Protein AF-A0A2D0HMJ8-F1 (afdb_monomer)

Nearest PDB structures (foldseek):
  7e8j-assembly1_B  TM=6.331E-01  e=2.353E+00  Thermococcus celer Vu 13 = JCM 8558
  4uyk-assembly1_B  TM=5.078E-01  e=3.952E+00  Homo sapiens

Sequence (117 aa):
MVQGRLDASWIASYDQFFRRDAHQLLAWGYEDARSNINPTLEETAITGFIAEKIDKRFDDPDTPSRFDRYSLGEDQPVVGEGRTGKSRRRLDLVITCSIPKPRLKYVFEAKRLCKGK

pLDDT: mean 86.59, std 13.38, range [33.12, 98.19]

Radius of gyration: 16.61 Å; Cα contacts (8 Å, |Δi|>4): 119; chains: 1; bounding box: 51×40×41 Å

Solvent-accessible surface area (backbone atoms only — not comparable to full-atom values): 7110 Å² total; per-residue (Å²): 133,86,82,71,77,80,49,68,68,54,53,55,55,49,49,55,52,51,51,51,52,49,52,49,46,50,50,51,6,42,63,73,23,44,90,78,57,58,92,87,59,53,63,68,58,48,45,48,45,22,48,58,38,38,57,51,45,73,76,36,88,86,45,63,74,84,52,72,51,49,48,81,38,66,64,41,66,52,88,54,93,91,46,60,80,90,67,29,56,60,41,50,34,35,40,32,31,73,65,58,86,79,62,48,72,48,78,46,75,80,77,85,84,72,80,81,130

Structure (mmCIF, N/CA/C/O backbone):
data_AF-A0A2D0HMJ8-F1
#
_entry.id   AF-A0A2D0HMJ8-F1
#
loop_
_atom_site.group_PDB
_atom_site.id
_atom_site.type_symbol
_atom_site.label_atom_id
_atom_site.label_alt_id
_atom_site.label_comp_id
_atom_site.label_asym_id
_atom_site.label_entity_id
_atom_site.label_seq_id
_atom_site.pdbx_PDB_ins_code
_atom_site.Cartn_x
_atom_site.Cartn_y
_atom_site.Cartn_z
_atom_site.occupancy
_atom_site.B_iso_or_equiv
_atom_site.auth_seq_id
_atom_site.auth_comp_id
_atom_site.auth_asym_id
_atom_site.auth_atom_id
_atom_site.pdbx_PDB_model_num
ATOM 1 N N . MET A 1 1 ? 22.400 11.311 -26.183 1.00 33.12 1 MET A N 1
ATOM 2 C CA . MET A 1 1 ? 21.382 10.929 -25.180 1.00 33.12 1 MET A CA 1
ATOM 3 C C . MET A 1 1 ? 20.109 11.682 -25.527 1.00 33.12 1 MET A C 1
ATOM 5 O O . MET A 1 1 ? 20.060 12.887 -25.322 1.00 33.12 1 MET A O 1
ATOM 9 N N . VAL A 1 2 ? 19.144 11.030 -26.181 1.00 38.53 2 VAL A N 1
ATOM 10 C CA . VAL A 1 2 ? 17.904 11.699 -26.604 1.00 38.53 2 VAL A CA 1
ATOM 11 C C . VAL A 1 2 ? 17.003 11.819 -25.385 1.00 38.53 2 VAL A C 1
ATOM 13 O O . VAL A 1 2 ? 16.467 10.830 -24.892 1.00 38.53 2 VAL A O 1
ATOM 16 N N . GLN A 1 3 ? 16.871 13.040 -24.881 1.00 49.78 3 GLN A N 1
ATOM 17 C CA . GLN A 1 3 ? 15.880 13.394 -23.878 1.00 49.78 3 GLN A CA 1
ATOM 18 C C . GLN A 1 3 ? 14.516 13.429 -24.575 1.00 49.78 3 GLN A C 1
ATOM 20 O O . GLN A 1 3 ? 14.057 14.471 -25.037 1.00 49.78 3 GLN A O 1
ATOM 25 N N . GLY A 1 4 ? 13.921 12.248 -24.752 1.00 51.88 4 GLY A N 1
ATOM 26 C CA . GLY A 1 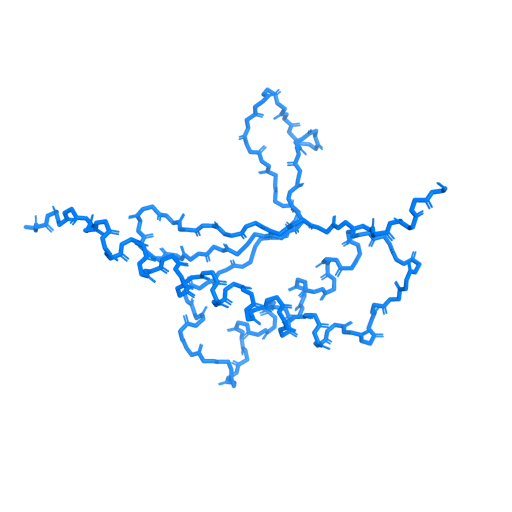4 ? 12.600 12.103 -25.347 1.00 51.88 4 GLY A CA 1
ATOM 27 C C . GLY A 1 4 ? 11.568 12.774 -24.451 1.00 51.88 4 GLY A C 1
ATOM 28 O O . GLY A 1 4 ? 11.372 12.354 -23.311 1.00 51.88 4 GLY A O 1
ATOM 29 N N . ARG A 1 5 ? 10.920 13.831 -24.951 1.00 54.16 5 ARG A N 1
ATOM 30 C CA . ARG A 1 5 ? 9.665 14.321 -24.372 1.00 54.16 5 ARG A CA 1
ATOM 31 C C . ARG A 1 5 ? 8.707 13.134 -24.328 1.00 54.16 5 ARG A C 1
ATOM 33 O O . ARG A 1 5 ? 8.418 12.558 -25.372 1.00 54.16 5 ARG A O 1
ATOM 40 N N . LEU A 1 6 ? 8.261 12.755 -23.134 1.00 60.97 6 LEU A N 1
ATOM 41 C CA . LEU A 1 6 ? 7.190 11.776 -22.984 1.00 60.97 6 LEU A CA 1
ATOM 42 C C . LEU A 1 6 ? 5.967 12.323 -23.733 1.00 60.97 6 LEU A C 1
ATOM 44 O O . LEU A 1 6 ? 5.512 13.428 -23.438 1.00 60.97 6 LEU A O 1
ATOM 48 N N . ASP A 1 7 ? 5.498 11.592 -24.742 1.00 69.00 7 ASP A N 1
ATOM 49 C CA . ASP A 1 7 ? 4.299 11.947 -25.501 1.00 69.00 7 ASP A CA 1
ATOM 50 C C . ASP A 1 7 ? 3.084 11.941 -24.556 1.00 69.00 7 ASP A C 1
ATOM 52 O O . ASP A 1 7 ? 2.941 11.050 -23.717 1.00 69.00 7 ASP A O 1
ATOM 56 N N . ALA A 1 8 ? 2.199 12.929 -24.678 1.00 62.78 8 ALA A N 1
ATOM 57 C CA . ALA A 1 8 ? 0.965 13.007 -23.902 1.00 62.78 8 ALA A CA 1
ATOM 58 C C . ALA A 1 8 ? 0.091 11.751 -24.077 1.00 62.78 8 ALA A C 1
ATOM 60 O O . ALA A 1 8 ? -0.547 11.315 -23.119 1.00 62.78 8 ALA A O 1
ATOM 61 N N . SER A 1 9 ? 0.115 11.127 -25.262 1.00 62.84 9 SER A N 1
ATOM 62 C CA . SER A 1 9 ? -0.585 9.861 -25.526 1.00 62.84 9 SER A CA 1
ATOM 63 C C . SER A 1 9 ? -0.004 8.691 -24.715 1.00 62.84 9 SER A C 1
ATOM 65 O O . SER A 1 9 ? -0.741 7.853 -24.184 1.00 62.84 9 SER A O 1
ATOM 67 N N . TRP A 1 10 ? 1.323 8.682 -24.549 1.00 63.59 10 TRP A N 1
ATOM 68 C CA . TRP A 1 10 ? 2.053 7.714 -23.742 1.00 63.59 10 TRP A CA 1
ATOM 69 C C . TRP A 1 10 ? 1.786 7.932 -22.253 1.00 63.59 10 TRP A C 1
ATOM 71 O O . TRP A 1 10 ? 1.498 6.970 -21.550 1.00 63.59 10 TRP A O 1
ATOM 81 N N . ILE A 1 11 ? 1.791 9.186 -21.785 1.00 65.19 11 ILE A N 1
ATOM 82 C CA . ILE A 1 11 ? 1.453 9.536 -20.396 1.00 65.19 11 ILE A CA 1
ATOM 83 C C . ILE A 1 11 ? 0.019 9.095 -20.069 1.00 65.19 11 ILE A C 1
ATOM 85 O O . ILE A 1 11 ? -0.191 8.451 -19.045 1.00 65.19 11 ILE A O 1
ATOM 89 N N . ALA A 1 12 ? -0.948 9.379 -20.946 1.00 62.81 12 ALA A N 1
ATOM 90 C CA . ALA A 1 12 ? -2.352 9.020 -20.736 1.00 62.81 12 ALA A CA 1
ATOM 91 C C . ALA A 1 12 ? -2.583 7.498 -20.726 1.00 62.81 12 ALA A C 1
ATOM 93 O O . ALA A 1 12 ? -3.286 6.978 -19.860 1.00 62.81 12 ALA A O 1
ATOM 94 N N . SER A 1 13 ? -1.960 6.766 -21.655 1.00 62.44 13 SER A N 1
ATOM 95 C CA . SER A 1 13 ? -2.074 5.301 -21.703 1.00 62.44 13 SER A CA 1
ATOM 96 C C . SER A 1 13 ? -1.379 4.646 -20.505 1.00 62.44 13 SER A C 1
ATOM 98 O O . SER A 1 13 ? -1.914 3.721 -19.894 1.00 62.44 13 SER A O 1
ATOM 100 N N . TYR A 1 14 ? -0.197 5.146 -20.134 1.00 69.25 14 TYR A N 1
ATOM 101 C CA . TYR A 1 14 ? 0.563 4.658 -18.986 1.00 69.25 14 TYR A CA 1
ATOM 102 C C . TYR A 1 14 ? -0.171 4.917 -17.663 1.00 69.25 14 TYR A C 1
ATOM 104 O O . TYR A 1 14 ? -0.172 4.046 -16.793 1.00 69.25 14 TYR A O 1
ATOM 112 N N . ASP A 1 15 ? -0.857 6.056 -17.532 1.00 77.88 15 ASP A N 1
ATOM 113 C CA . ASP A 1 15 ? -1.694 6.377 -16.371 1.00 77.88 15 ASP A CA 1
ATOM 114 C C . ASP A 1 15 ? -2.839 5.367 -16.185 1.00 77.88 15 ASP A C 1
ATOM 116 O O . ASP A 1 15 ? -3.069 4.888 -15.074 1.00 77.88 15 ASP A O 1
ATOM 120 N N . GLN A 1 16 ? -3.498 4.940 -17.270 1.00 85.50 16 GLN A N 1
ATOM 121 C CA . GLN A 1 16 ? -4.557 3.929 -17.189 1.00 85.50 16 GLN A CA 1
ATOM 122 C C . GLN A 1 16 ? -4.032 2.578 -16.678 1.00 85.50 16 GLN A C 1
ATOM 124 O O . GLN A 1 16 ? -4.663 1.955 -15.817 1.00 85.50 16 GLN A O 1
ATOM 129 N N . PHE A 1 17 ? -2.878 2.121 -17.180 1.00 89.69 17 PHE A N 1
ATOM 130 C CA . PHE A 1 17 ? -2.254 0.883 -16.703 1.00 89.69 17 PHE A CA 1
ATOM 131 C C . PHE A 1 17 ? -1.795 1.006 -15.253 1.00 89.69 17 PHE A C 1
ATOM 133 O O . PHE A 1 17 ? -2.080 0.119 -14.452 1.00 89.69 17 PHE A O 1
ATOM 140 N N . PHE A 1 18 ? -1.150 2.120 -14.903 1.00 91.75 18 PHE A N 1
ATOM 141 C CA . PHE A 1 18 ? -0.709 2.402 -13.543 1.00 91.75 18 PHE A CA 1
ATOM 142 C C . PHE A 1 18 ? -1.880 2.388 -12.558 1.00 91.75 18 PHE A C 1
ATOM 144 O O . PHE A 1 18 ? -1.814 1.709 -11.534 1.00 91.75 18 PHE A O 1
ATOM 151 N N . ARG A 1 19 ? -2.976 3.070 -12.899 1.00 93.25 19 ARG A N 1
ATOM 152 C CA . ARG A 1 19 ? -4.205 3.083 -12.108 1.00 93.25 19 ARG A CA 1
ATOM 153 C C . ARG A 1 19 ? -4.771 1.680 -11.946 1.00 93.25 19 ARG A C 1
ATOM 155 O O . ARG A 1 19 ? -5.081 1.284 -10.828 1.00 93.25 19 ARG A O 1
ATOM 162 N N . ARG A 1 20 ? -4.887 0.913 -13.032 1.00 95.75 20 ARG A N 1
ATOM 163 C CA . ARG A 1 20 ? -5.389 -0.466 -12.965 1.00 95.75 20 ARG A CA 1
ATOM 164 C C . ARG A 1 20 ? -4.522 -1.336 -12.058 1.00 95.75 20 ARG A C 1
ATOM 166 O O . ARG A 1 20 ? -5.064 -2.053 -11.227 1.00 95.75 20 ARG A O 1
ATOM 173 N N . ASP A 1 21 ? -3.204 -1.248 -12.195 1.00 96.12 21 ASP A N 1
ATOM 174 C CA . ASP A 1 21 ? -2.263 -2.017 -11.383 1.00 96.12 21 ASP A CA 1
ATOM 175 C C . ASP A 1 21 ? -2.343 -1.601 -9.898 1.00 96.12 21 ASP A C 1
ATOM 177 O O . ASP A 1 21 ? -2.381 -2.465 -9.026 1.00 96.12 21 ASP A O 1
ATOM 181 N N . ALA A 1 22 ? -2.483 -0.306 -9.590 1.00 96.69 22 ALA A N 1
ATOM 182 C CA . ALA A 1 22 ? -2.687 0.168 -8.217 1.00 96.69 22 ALA A CA 1
ATOM 183 C C . ALA A 1 22 ? -3.992 -0.366 -7.595 1.00 96.69 22 ALA A C 1
ATOM 185 O O . ALA A 1 22 ? -3.995 -0.809 -6.448 1.00 96.69 22 ALA A O 1
ATOM 186 N N . HIS A 1 23 ? -5.093 -0.370 -8.354 1.00 97.62 23 HIS A N 1
ATOM 187 C CA . HIS A 1 23 ? -6.360 -0.969 -7.910 1.00 97.62 23 HIS A CA 1
ATOM 188 C C . HIS A 1 23 ? -6.270 -2.491 -7.779 1.00 97.62 23 HIS A C 1
ATOM 190 O O . HIS A 1 23 ? -6.893 -3.054 -6.886 1.00 97.62 23 HIS A O 1
ATOM 196 N N . GLN A 1 24 ? -5.482 -3.160 -8.623 1.00 98.12 24 GLN A N 1
ATOM 197 C CA . GLN A 1 24 ? -5.258 -4.601 -8.521 1.00 98.12 24 GLN A CA 1
ATOM 198 C C . GLN A 1 24 ? -4.521 -4.967 -7.228 1.00 98.12 24 GLN A C 1
ATOM 200 O O . GLN A 1 24 ? -4.933 -5.909 -6.552 1.00 98.12 24 GLN A O 1
ATOM 205 N N . LEU A 1 25 ? -3.479 -4.210 -6.863 1.00 98.06 25 LEU A N 1
ATOM 206 C CA . LEU A 1 25 ? -2.785 -4.377 -5.582 1.00 98.06 25 LEU A CA 1
ATOM 207 C C . LEU A 1 25 ? -3.746 -4.154 -4.412 1.00 98.06 25 LEU A C 1
ATOM 209 O O . LEU A 1 25 ? -3.800 -4.983 -3.510 1.00 98.06 25 LEU A O 1
ATOM 213 N N . LEU A 1 26 ? -4.559 -3.091 -4.460 1.00 97.75 26 LEU A N 1
ATOM 214 C CA . LEU A 1 26 ? -5.573 -2.837 -3.435 1.00 97.75 26 LEU A CA 1
ATOM 215 C C . LEU A 1 26 ? -6.572 -3.998 -3.316 1.00 97.75 26 LEU A C 1
ATOM 217 O O . LEU A 1 26 ? -6.894 -4.411 -2.206 1.00 97.75 26 LEU A O 1
ATOM 221 N N . ALA A 1 27 ? -7.051 -4.527 -4.443 1.00 98.19 27 ALA A N 1
ATOM 222 C CA . ALA A 1 27 ? -8.010 -5.625 -4.468 1.00 98.19 27 ALA A CA 1
ATOM 223 C C . ALA A 1 27 ? -7.428 -6.913 -3.872 1.00 98.19 27 ALA A C 1
ATOM 225 O O . ALA A 1 27 ? -8.087 -7.544 -3.050 1.00 98.19 27 ALA A O 1
ATOM 226 N N . TRP A 1 28 ? -6.195 -7.280 -4.239 1.00 98.19 28 TRP A N 1
ATOM 227 C CA . TRP A 1 28 ? -5.511 -8.433 -3.646 1.00 98.19 28 TRP A CA 1
ATOM 228 C C . TRP A 1 28 ? -5.272 -8.240 -2.154 1.00 98.19 28 TRP A C 1
ATOM 230 O O . TRP A 1 28 ? -5.663 -9.094 -1.366 1.00 98.19 28 TRP A O 1
ATOM 240 N N . GLY A 1 29 ? -4.722 -7.090 -1.762 1.00 97.62 29 GLY A N 1
ATOM 241 C CA . GLY A 1 29 ? -4.489 -6.777 -0.357 1.00 97.62 29 GLY A CA 1
ATOM 242 C C . GLY A 1 29 ? -5.763 -6.838 0.479 1.00 97.62 29 GLY A C 1
ATOM 243 O O . GLY A 1 29 ? -5.760 -7.399 1.570 1.00 97.62 29 GLY A O 1
ATOM 244 N N . TYR A 1 30 ? -6.869 -6.303 -0.043 1.00 97.06 30 TYR A N 1
ATOM 245 C CA . TYR A 1 30 ? -8.166 -6.361 0.622 1.00 97.06 30 TYR A CA 1
ATOM 246 C C . TYR A 1 30 ? -8.703 -7.787 0.748 1.00 97.06 30 TYR A C 1
ATOM 248 O O . TYR A 1 30 ? -9.143 -8.165 1.833 1.00 97.06 30 TYR A O 1
ATOM 256 N N . GLU A 1 31 ? -8.667 -8.577 -0.326 1.00 98.00 31 GLU A N 1
ATOM 257 C CA . GLU A 1 31 ? -9.174 -9.952 -0.302 1.00 98.00 31 GLU A CA 1
ATOM 258 C C . GLU A 1 31 ? -8.364 -10.820 0.674 1.00 98.00 31 GLU A C 1
ATOM 260 O O . GLU A 1 31 ? -8.942 -11.499 1.524 1.00 98.00 31 GLU A O 1
ATOM 265 N N . ASP A 1 32 ? -7.036 -10.704 0.647 1.00 97.56 32 ASP A N 1
ATOM 266 C CA . ASP A 1 32 ? -6.132 -11.437 1.538 1.00 97.56 32 ASP A CA 1
ATOM 267 C C . ASP A 1 32 ? -6.254 -10.981 3.009 1.00 97.56 32 ASP A C 1
ATOM 269 O O . ASP A 1 32 ? -5.991 -11.753 3.935 1.00 97.56 32 ASP A O 1
ATOM 273 N N . ALA A 1 33 ? -6.646 -9.724 3.249 1.00 97.19 33 ALA A N 1
ATOM 274 C CA . ALA A 1 33 ? -6.842 -9.153 4.586 1.00 97.19 33 ALA A CA 1
ATOM 275 C C . ALA A 1 33 ? -8.264 -9.358 5.125 1.00 97.19 33 ALA A C 1
ATOM 277 O O . ALA A 1 33 ? -8.537 -9.062 6.291 1.00 97.19 33 ALA A O 1
ATOM 278 N N . ARG A 1 34 ? -9.195 -9.836 4.296 1.00 96.31 34 ARG A N 1
ATOM 279 C CA . ARG A 1 34 ? -10.635 -9.791 4.572 1.00 96.31 34 ARG A CA 1
ATOM 280 C C . ARG A 1 34 ? -11.033 -10.487 5.868 1.00 96.31 34 ARG A C 1
ATOM 282 O O . ARG A 1 34 ? -11.927 -10.011 6.560 1.00 96.31 34 ARG A O 1
ATOM 289 N N . SER A 1 35 ? -10.364 -11.582 6.217 1.00 96.88 35 SER A N 1
ATOM 290 C CA . SER A 1 35 ? -10.607 -12.319 7.464 1.00 96.88 35 SER A CA 1
ATOM 291 C C . SER A 1 35 ? -10.169 -11.554 8.722 1.00 96.88 35 SER A C 1
ATOM 293 O O . SER A 1 35 ? -10.687 -11.819 9.805 1.00 96.88 35 SER A O 1
ATOM 295 N N . ASN A 1 36 ? -9.253 -10.589 8.592 1.00 96.19 36 ASN A N 1
ATOM 296 C CA . ASN A 1 36 ? -8.798 -9.719 9.677 1.00 96.19 36 ASN A CA 1
ATOM 297 C C . ASN A 1 36 ? -9.676 -8.467 9.840 1.00 96.19 36 ASN A C 1
ATOM 299 O O . ASN A 1 36 ? -9.659 -7.835 10.897 1.00 96.19 36 ASN A O 1
ATOM 303 N N . ILE A 1 37 ? -10.452 -8.104 8.815 1.00 93.56 37 ILE A N 1
ATOM 304 C CA . ILE A 1 37 ? -11.235 -6.869 8.787 1.00 93.56 37 ILE A CA 1
ATOM 305 C C . ILE A 1 37 ? -12.627 -7.112 9.371 1.00 93.56 37 ILE A C 1
ATOM 307 O O . ILE A 1 37 ? -13.405 -7.921 8.871 1.00 93.56 37 ILE A O 1
ATOM 311 N N . ASN A 1 38 ? -12.984 -6.338 10.395 1.00 91.62 38 ASN A N 1
ATOM 312 C CA . ASN A 1 38 ? -14.347 -6.277 10.911 1.00 91.62 38 ASN A CA 1
ATOM 313 C C . ASN A 1 38 ? -14.854 -4.821 10.976 1.00 91.62 38 ASN A C 1
ATOM 315 O O . ASN A 1 38 ? -14.047 -3.892 11.045 1.00 91.62 38 ASN A O 1
ATOM 319 N N . PRO A 1 39 ? -16.183 -4.593 10.991 1.00 87.50 39 PRO A N 1
ATOM 320 C CA . PRO A 1 39 ? -16.750 -3.246 10.903 1.00 87.50 39 PRO A CA 1
ATOM 321 C C . PRO A 1 39 ? -16.419 -2.309 12.071 1.00 87.50 39 PRO A C 1
ATOM 323 O O . PRO A 1 39 ? -16.594 -1.100 11.926 1.00 87.50 39 PRO A O 1
ATOM 326 N N . THR A 1 40 ? -15.981 -2.832 13.219 1.00 90.94 40 THR A N 1
ATOM 327 C CA . THR A 1 40 ? -15.676 -2.023 14.414 1.00 90.94 40 THR A CA 1
ATOM 328 C C . THR A 1 40 ? -14.253 -1.472 14.423 1.00 90.94 40 THR A C 1
ATOM 330 O O . THR A 1 40 ? -13.944 -0.624 15.252 1.00 90.94 40 THR A O 1
ATOM 333 N N . LEU A 1 41 ? -13.398 -1.917 13.497 1.00 92.44 41 LEU A N 1
ATOM 334 C CA . LEU A 1 41 ? -12.041 -1.401 13.360 1.00 92.44 41 LEU A CA 1
ATOM 335 C C . LEU A 1 41 ? -12.037 0.045 12.867 1.00 92.44 41 LEU A C 1
ATOM 337 O O . LEU A 1 41 ? -12.853 0.427 12.024 1.00 92.44 41 LEU A O 1
ATOM 341 N N . GLU A 1 42 ? -11.070 0.814 13.357 1.00 92.38 42 GLU A N 1
ATOM 342 C CA . GLU A 1 42 ? -10.737 2.136 12.831 1.00 92.38 42 GLU A CA 1
ATOM 343 C C . GLU A 1 42 ? -10.175 2.049 11.406 1.00 92.38 42 GLU A C 1
ATOM 345 O O . GLU A 1 42 ? -9.572 1.044 11.024 1.00 92.38 42 GLU A O 1
ATOM 350 N N . GLU A 1 43 ? -10.351 3.122 10.626 1.00 90.69 43 GLU A N 1
ATOM 351 C CA . GLU A 1 43 ? -9.895 3.206 9.226 1.00 90.69 43 GLU A CA 1
ATOM 352 C C . GLU A 1 43 ? -8.406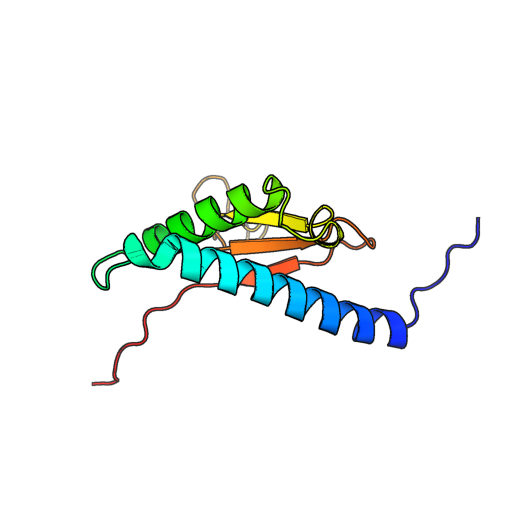 2.850 9.094 1.00 90.69 43 GLU A C 1
ATOM 354 O O . GLU A 1 43 ? -8.048 2.043 8.240 1.00 90.69 43 GLU A O 1
ATOM 359 N N . THR A 1 44 ? -7.572 3.350 10.010 1.00 91.00 44 THR A N 1
ATOM 360 C CA . 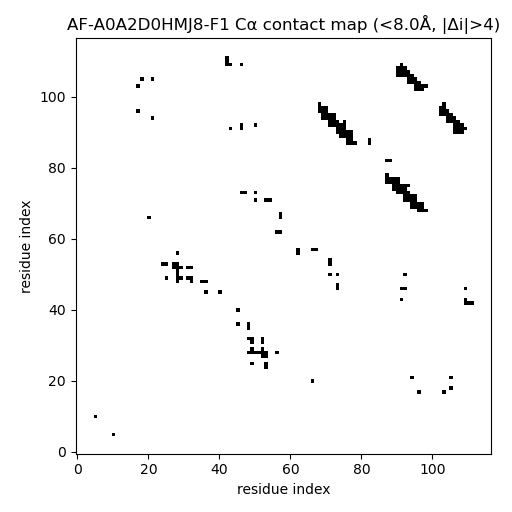THR A 1 44 ? -6.122 3.103 10.043 1.00 91.00 44 THR A CA 1
ATOM 361 C C . THR A 1 44 ? -5.755 1.647 10.323 1.00 91.00 44 THR A C 1
ATOM 363 O O . THR A 1 44 ? -4.765 1.144 9.804 1.00 91.00 44 THR A O 1
ATOM 366 N N . ALA A 1 45 ? -6.548 0.934 11.128 1.00 93.31 45 ALA A N 1
ATOM 367 C CA . ALA A 1 45 ? -6.317 -0.487 11.376 1.00 93.31 45 ALA A CA 1
ATOM 368 C C . ALA A 1 45 ? -6.667 -1.322 10.136 1.00 93.31 45 ALA A C 1
ATOM 370 O O . ALA A 1 45 ? -5.962 -2.270 9.797 1.00 93.31 45 ALA A O 1
ATOM 371 N N . ILE A 1 46 ? -7.745 -0.951 9.437 1.00 93.62 46 ILE A N 1
ATOM 372 C CA . ILE A 1 46 ? -8.150 -1.604 8.189 1.00 93.62 46 ILE A CA 1
ATOM 373 C C . ILE A 1 46 ? -7.077 -1.400 7.116 1.00 93.62 46 ILE A C 1
ATOM 375 O O . ILE A 1 46 ? -6.675 -2.367 6.468 1.00 93.62 46 ILE A O 1
ATOM 379 N N . THR A 1 47 ? -6.598 -0.168 6.932 1.00 94.94 47 THR A N 1
ATOM 380 C CA . THR A 1 47 ? -5.572 0.139 5.928 1.00 94.94 47 THR A CA 1
ATOM 381 C C . THR A 1 47 ? -4.237 -0.517 6.262 1.00 94.94 47 THR A C 1
ATOM 383 O O . THR A 1 47 ? -3.605 -1.024 5.340 1.00 94.94 47 THR A O 1
ATOM 386 N N . GLY A 1 48 ? -3.875 -0.643 7.543 1.00 95.62 48 GLY A N 1
ATOM 387 C CA . GLY A 1 48 ? -2.694 -1.399 7.971 1.00 95.62 48 GLY A CA 1
ATOM 388 C C . GLY A 1 48 ? -2.761 -2.894 7.644 1.00 95.62 48 GLY A C 1
ATOM 389 O O . GLY A 1 48 ? -1.796 -3.457 7.127 1.00 95.62 48 GLY A O 1
ATOM 390 N N . PHE A 1 49 ? -3.9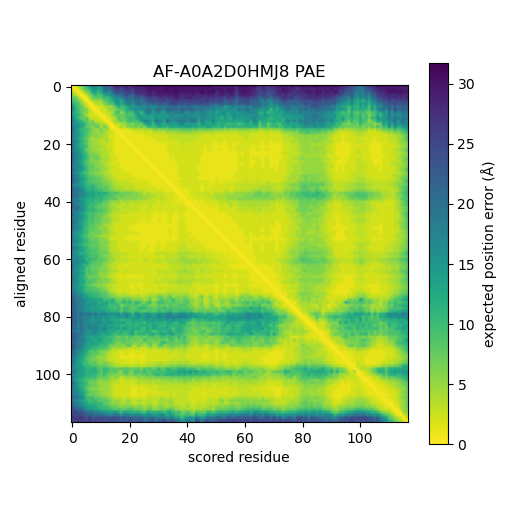15 -3.549 7.835 1.00 96.75 49 PHE A N 1
ATOM 391 C CA . PHE A 1 49 ? -4.065 -4.950 7.412 1.00 96.75 49 PHE A CA 1
ATOM 392 C C . PHE A 1 49 ? -3.932 -5.113 5.899 1.00 96.75 49 PHE A C 1
ATOM 394 O O . PHE A 1 49 ? -3.270 -6.040 5.437 1.00 96.75 49 PHE A O 1
ATOM 401 N N . ILE A 1 50 ? -4.541 -4.215 5.124 1.00 97.38 50 ILE A N 1
ATOM 402 C CA . ILE A 1 50 ? -4.429 -4.229 3.662 1.00 97.38 50 ILE A CA 1
ATOM 403 C C . ILE A 1 50 ? -2.970 -4.004 3.246 1.00 97.38 50 ILE A C 1
ATOM 405 O O . ILE A 1 50 ? -2.469 -4.729 2.387 1.00 97.38 50 ILE A O 1
ATOM 409 N N . ALA A 1 51 ? -2.282 -3.046 3.872 1.00 97.44 51 ALA A N 1
ATOM 410 C CA . ALA A 1 51 ? -0.886 -2.735 3.594 1.00 97.44 51 ALA A CA 1
ATOM 411 C C . ALA A 1 51 ? 0.024 -3.947 3.804 1.00 97.44 51 ALA A C 1
ATOM 413 O O . ALA A 1 51 ? 0.784 -4.297 2.903 1.00 97.44 51 ALA A O 1
ATOM 414 N N . GLU A 1 52 ? -0.127 -4.640 4.936 1.00 97.25 52 GLU A N 1
ATOM 415 C CA . GLU A 1 52 ? 0.622 -5.861 5.252 1.00 97.25 52 GLU A CA 1
ATOM 416 C C . GLU A 1 52 ? 0.455 -6.936 4.165 1.00 97.25 52 GLU A C 1
ATOM 418 O O . GLU A 1 52 ? 1.410 -7.632 3.816 1.00 97.25 52 GLU A O 1
ATOM 423 N N . LYS A 1 53 ? -0.757 -7.103 3.618 1.00 97.75 53 LYS A N 1
ATOM 424 C CA . LYS A 1 53 ? -0.999 -8.105 2.570 1.00 97.75 53 LYS A CA 1
ATOM 425 C C . LYS A 1 53 ? -0.460 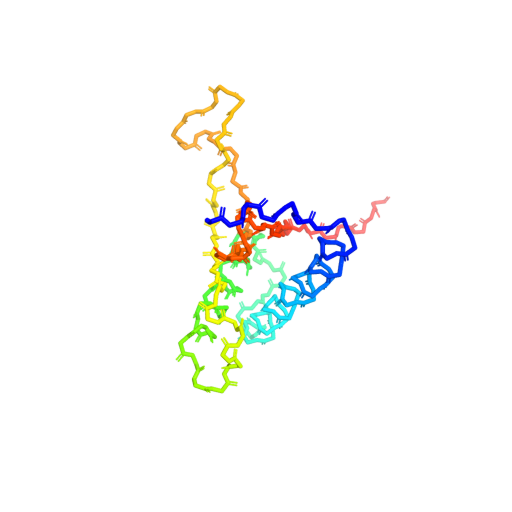-7.681 1.211 1.00 97.75 53 LYS A C 1
ATOM 427 O O . LYS A 1 53 ? 0.060 -8.528 0.494 1.00 97.75 53 LYS A O 1
ATOM 432 N N . ILE A 1 54 ? -0.544 -6.397 0.864 1.00 97.88 54 ILE A N 1
ATOM 433 C CA . ILE A 1 54 ? 0.083 -5.878 -0.360 1.00 97.88 54 ILE A CA 1
ATOM 434 C C . ILE A 1 54 ? 1.599 -6.061 -0.296 1.00 97.88 54 ILE A C 1
ATOM 436 O O . ILE A 1 54 ? 2.185 -6.498 -1.280 1.00 97.88 54 ILE A O 1
ATOM 440 N N . ASP A 1 55 ? 2.220 -5.770 0.847 1.00 96.19 55 ASP A N 1
ATOM 441 C CA . ASP A 1 55 ? 3.667 -5.921 1.025 1.00 96.19 55 ASP A CA 1
ATOM 442 C C . ASP A 1 55 ? 4.108 -7.369 0.762 1.00 96.19 55 ASP A C 1
ATOM 444 O O . ASP A 1 55 ? 4.989 -7.620 -0.056 1.00 96.19 55 ASP A O 1
ATOM 448 N N . LYS A 1 56 ? 3.367 -8.341 1.311 1.00 96.75 56 LYS A N 1
ATOM 449 C CA . LYS A 1 56 ? 3.579 -9.773 1.041 1.00 96.75 56 LYS A CA 1
ATOM 450 C C . LYS A 1 56 ? 3.450 -10.148 -0.433 1.00 96.75 56 LYS A C 1
ATOM 452 O O . LYS A 1 56 ? 4.129 -11.069 -0.872 1.00 96.75 56 LYS A O 1
ATOM 457 N N . ARG A 1 57 ? 2.600 -9.458 -1.202 1.00 96.38 57 ARG A N 1
ATOM 458 C CA . ARG A 1 57 ? 2.470 -9.708 -2.645 1.00 96.38 57 ARG A CA 1
ATOM 459 C C . ARG A 1 57 ? 3.716 -9.296 -3.417 1.00 96.38 57 ARG A C 1
ATOM 461 O O . ARG A 1 57 ? 3.963 -9.901 -4.452 1.00 96.38 57 ARG A O 1
ATOM 468 N N . PHE A 1 58 ? 4.500 -8.321 -2.958 1.00 95.44 58 PHE A N 1
ATOM 469 C CA . PHE A 1 58 ? 5.730 -7.945 -3.665 1.00 95.44 58 PHE A CA 1
ATOM 470 C C . PHE A 1 58 ? 6.802 -9.041 -3.623 1.00 95.44 58 PHE A C 1
ATOM 472 O O . PHE A 1 58 ? 7.579 -9.143 -4.567 1.00 95.44 58 PHE A O 1
ATOM 479 N N . ASP A 1 59 ? 6.796 -9.881 -2.586 1.00 94.75 59 ASP A N 1
ATOM 480 C CA . ASP A 1 59 ? 7.732 -11.003 -2.427 1.00 94.75 59 ASP A CA 1
ATOM 481 C C . ASP A 1 59 ? 7.134 -12.369 -2.838 1.00 94.75 59 ASP A C 1
ATOM 483 O O . ASP A 1 59 ? 7.809 -13.398 -2.770 1.00 94.75 59 ASP A O 1
ATOM 487 N N . ASP A 1 60 ? 5.864 -12.404 -3.250 1.00 96.31 60 ASP A N 1
ATOM 488 C CA . ASP A 1 60 ? 5.152 -13.623 -3.649 1.00 96.31 60 ASP A CA 1
ATOM 489 C C . ASP A 1 60 ? 5.551 -14.041 -5.083 1.00 96.31 60 ASP A C 1
ATOM 491 O O . ASP A 1 60 ? 5.359 -13.256 -6.017 1.00 96.31 60 ASP A O 1
ATOM 495 N N . PRO A 1 61 ? 6.073 -15.266 -5.304 1.00 95.69 61 PRO A N 1
ATOM 496 C CA . PRO A 1 61 ? 6.478 -15.732 -6.633 1.00 95.69 61 PRO A CA 1
ATOM 497 C C . PRO A 1 61 ? 5.318 -15.848 -7.633 1.00 95.69 61 PRO A C 1
ATOM 499 O O . PRO A 1 61 ? 5.566 -15.849 -8.842 1.00 95.69 61 PRO A O 1
ATOM 502 N N . ASP A 1 62 ? 4.071 -15.930 -7.159 1.00 96.06 62 ASP A N 1
ATOM 503 C CA . ASP A 1 62 ? 2.885 -15.949 -8.020 1.00 96.06 62 ASP A CA 1
ATOM 504 C C . ASP A 1 62 ? 2.464 -14.535 -8.460 1.00 96.06 62 ASP A C 1
ATOM 506 O O . ASP A 1 62 ? 1.648 -14.372 -9.380 1.00 96.06 62 ASP A O 1
ATOM 510 N N . THR A 1 63 ? 3.029 -13.486 -7.851 1.00 97.25 63 THR A N 1
ATOM 511 C CA . THR A 1 63 ? 2.779 -12.109 -8.270 1.00 97.25 63 THR A CA 1
ATOM 512 C C . THR A 1 63 ? 3.484 -11.826 -9.600 1.00 97.25 63 THR A C 1
ATOM 514 O O . THR A 1 63 ? 4.687 -12.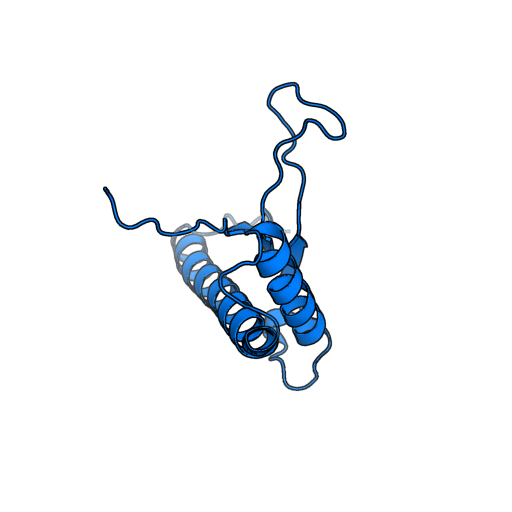037 -9.744 1.00 97.25 63 THR A O 1
ATOM 517 N N . PRO A 1 64 ? 2.774 -11.287 -10.610 1.00 97.25 64 PRO A N 1
ATOM 518 C CA . PRO A 1 64 ? 3.397 -10.968 -11.888 1.00 97.25 64 PRO A CA 1
ATOM 519 C C . PRO A 1 64 ? 4.538 -9.950 -11.748 1.00 97.25 64 PRO A C 1
ATOM 521 O O . PRO A 1 64 ? 4.314 -8.852 -11.244 1.00 97.25 64 PRO A O 1
ATOM 524 N N . SER A 1 65 ? 5.695 -10.230 -12.353 1.00 95.38 65 SER A N 1
ATOM 525 C CA . SER A 1 65 ? 6.909 -9.384 -12.297 1.00 95.38 65 SER A CA 1
ATOM 526 C C . SER A 1 65 ? 6.731 -7.926 -12.744 1.00 95.38 65 SER A C 1
ATOM 528 O O . SER A 1 65 ? 7.547 -7.046 -12.478 1.00 95.38 65 SER A O 1
ATOM 530 N N . ARG A 1 66 ? 5.622 -7.600 -13.423 1.00 93.56 66 ARG A N 1
ATOM 531 C CA . ARG A 1 66 ? 5.278 -6.197 -13.693 1.00 93.56 66 ARG A CA 1
ATOM 532 C C . ARG A 1 66 ? 5.070 -5.383 -12.411 1.00 93.56 66 ARG A C 1
ATOM 534 O O . ARG A 1 66 ? 5.135 -4.159 -12.508 1.00 93.56 66 ARG A O 1
ATOM 541 N N . PHE A 1 67 ? 4.802 -6.022 -11.271 1.00 95.94 67 PHE A N 1
ATOM 542 C CA . PHE A 1 67 ? 4.618 -5.372 -9.975 1.00 95.94 67 PHE A CA 1
ATOM 543 C C . PHE A 1 67 ? 5.937 -5.075 -9.240 1.00 95.94 67 PHE A C 1
ATOM 545 O O . PHE A 1 67 ? 5.931 -4.206 -8.376 1.00 95.94 67 PHE A O 1
ATOM 552 N N . ASP A 1 68 ? 7.076 -5.635 -9.668 1.00 94.44 68 ASP A N 1
ATOM 553 C CA . ASP A 1 68 ? 8.410 -5.424 -9.061 1.00 94.44 68 ASP A CA 1
ATOM 554 C C . ASP A 1 68 ? 8.849 -3.950 -9.053 1.00 94.44 68 ASP A C 1
ATOM 556 O O . ASP A 1 68 ? 9.693 -3.512 -8.274 1.00 94.44 68 ASP A O 1
ATOM 560 N N . ARG A 1 69 ? 8.285 -3.148 -9.963 1.00 93.44 69 ARG A N 1
ATOM 561 C CA . ARG A 1 69 ? 8.557 -1.706 -10.060 1.00 93.44 69 ARG A CA 1
ATOM 562 C C . ARG A 1 69 ? 7.709 -0.859 -9.110 1.00 93.44 69 ARG A C 1
ATOM 564 O O . ARG A 1 69 ? 7.901 0.363 -9.097 1.00 93.44 69 ARG A O 1
ATOM 571 N N . TYR A 1 70 ? 6.757 -1.455 -8.399 1.00 95.75 70 TYR A N 1
ATOM 572 C CA . TYR A 1 70 ? 5.846 -0.761 -7.499 1.00 95.75 70 TYR A CA 1
ATOM 573 C C . TYR A 1 70 ? 6.342 -0.842 -6.058 1.00 95.75 70 TYR A C 1
ATOM 575 O O . TYR A 1 70 ? 7.113 -1.715 -5.687 1.00 95.75 70 TYR A O 1
ATOM 583 N N . SER A 1 71 ? 5.902 0.108 -5.244 1.00 95.44 71 SER A N 1
ATOM 584 C CA . SER A 1 71 ? 6.129 0.107 -3.802 1.00 95.44 71 SER A CA 1
ATOM 585 C C . SER A 1 71 ? 4.919 0.705 -3.101 1.00 95.44 71 SER A C 1
ATOM 587 O O . SER A 1 71 ? 4.321 1.654 -3.626 1.00 95.44 71 SER A O 1
ATOM 589 N N . LEU A 1 72 ? 4.611 0.215 -1.906 1.00 96.56 72 LEU A N 1
ATOM 590 C CA . LEU A 1 72 ? 3.585 0.778 -1.039 1.00 96.56 72 LEU A CA 1
ATOM 591 C C . LEU A 1 72 ? 4.211 1.707 0.013 1.00 96.56 72 LEU A C 1
ATOM 593 O O . LEU A 1 72 ? 5.255 1.408 0.583 1.00 96.56 72 LEU A O 1
ATOM 597 N N . GLY A 1 73 ? 3.560 2.837 0.272 1.00 93.12 73 GLY A N 1
ATOM 598 C CA . GLY A 1 73 ? 3.741 3.622 1.489 1.00 93.12 73 GLY A CA 1
ATOM 599 C C . GLY A 1 73 ? 2.445 3.642 2.292 1.00 93.12 73 GLY A C 1
ATOM 600 O O . GLY A 1 73 ? 1.401 3.983 1.744 1.00 93.12 73 GLY A O 1
ATOM 601 N N . GLU A 1 74 ? 2.519 3.303 3.572 1.00 90.75 74 GLU A N 1
ATOM 602 C CA . GLU A 1 74 ? 1.431 3.418 4.551 1.00 90.75 74 GLU A CA 1
ATOM 603 C C . GLU A 1 74 ? 1.719 4.600 5.491 1.00 90.75 74 GLU A C 1
ATOM 605 O O . GLU A 1 74 ? 2.887 4.876 5.790 1.00 90.75 74 GLU A O 1
ATOM 610 N N . ASP A 1 75 ? 0.681 5.317 5.937 1.00 82.19 75 ASP A N 1
ATOM 611 C CA . ASP A 1 75 ? 0.788 6.424 6.909 1.00 82.19 75 ASP A CA 1
ATOM 612 C C . ASP A 1 75 ? 1.824 7.488 6.480 1.00 82.19 75 ASP A C 1
ATOM 614 O O . ASP A 1 75 ? 2.564 8.077 7.283 1.00 82.19 75 ASP A O 1
ATOM 618 N N . GLN A 1 76 ? 1.934 7.717 5.166 1.00 81.62 76 GLN A N 1
ATOM 619 C CA . GLN A 1 76 ? 3.032 8.502 4.616 1.00 81.62 76 GLN A CA 1
ATOM 620 C C . GLN A 1 76 ? 2.807 9.994 4.910 1.00 81.62 76 GLN A C 1
ATOM 622 O O . GLN A 1 76 ? 1.798 10.561 4.478 1.00 81.62 76 GLN A O 1
ATOM 627 N N . PRO A 1 77 ? 3.746 10.683 5.592 1.00 83.06 77 PRO A N 1
ATOM 628 C CA . PRO A 1 77 ? 3.582 12.092 5.904 1.00 83.06 77 PRO A CA 1
ATOM 629 C C . PRO A 1 77 ? 3.681 12.948 4.639 1.00 83.06 77 PRO A C 1
ATOM 631 O O . PRO A 1 77 ? 4.664 12.886 3.895 1.00 83.06 77 PRO A O 1
ATOM 634 N N . VAL A 1 78 ? 2.700 13.822 4.437 1.00 82.31 78 VAL A N 1
ATOM 635 C CA . VAL A 1 78 ? 2.705 14.810 3.359 1.00 82.31 78 VAL A CA 1
ATOM 636 C C . VAL A 1 78 ? 3.611 15.972 3.758 1.00 82.31 78 VAL A C 1
ATOM 638 O O . VAL A 1 78 ? 3.423 16.616 4.794 1.00 82.31 78 VAL A O 1
ATOM 641 N N . VAL A 1 79 ? 4.631 16.230 2.940 1.00 79.50 79 VAL A N 1
ATOM 642 C CA . VAL A 1 79 ? 5.525 17.380 3.110 1.00 79.50 79 VAL A CA 1
ATOM 643 C C . VAL A 1 79 ? 4.835 18.626 2.567 1.00 79.50 79 VAL A C 1
ATOM 645 O O . VAL A 1 79 ? 4.420 18.646 1.413 1.00 79.50 79 VAL A O 1
ATOM 648 N N . GLY A 1 80 ? 4.746 19.672 3.388 1.00 72.94 80 GLY A N 1
ATOM 649 C CA . GLY A 1 80 ? 4.153 20.949 3.003 1.00 72.94 80 GLY A CA 1
ATOM 650 C C . GLY A 1 80 ? 3.336 21.568 4.133 1.00 72.94 80 GLY A C 1
ATOM 651 O O . GLY A 1 80 ? 3.317 21.065 5.256 1.00 72.94 80 GLY A O 1
ATOM 652 N N . GLU A 1 81 ? 2.670 22.681 3.833 1.00 76.00 81 GLU A N 1
ATOM 653 C CA . GLU A 1 81 ? 1.690 23.327 4.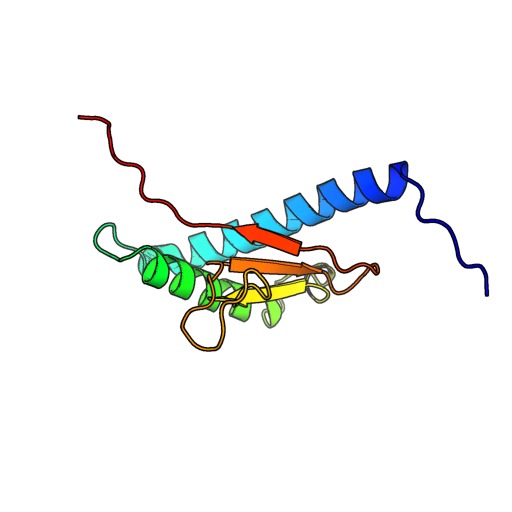724 1.00 76.00 81 GLU A CA 1
ATOM 654 C C . GLU A 1 81 ? 2.245 23.807 6.085 1.00 76.00 81 GLU A C 1
ATOM 656 O O . GLU A 1 81 ? 1.491 23.973 7.039 1.00 76.00 81 GLU A O 1
ATOM 661 N N . GLY A 1 82 ? 3.564 24.003 6.211 1.00 82.94 82 GLY A N 1
ATOM 662 C CA . GLY A 1 82 ? 4.197 24.474 7.452 1.00 82.94 82 GLY A CA 1
ATOM 663 C C . GLY A 1 82 ? 4.154 23.482 8.625 1.00 82.94 82 GLY A C 1
ATOM 664 O O . GLY A 1 82 ? 4.570 23.833 9.728 1.00 82.94 82 GLY A O 1
ATOM 665 N N . ARG A 1 83 ? 3.680 22.243 8.414 1.00 82.12 83 ARG A N 1
ATOM 666 C CA . ARG A 1 83 ? 3.581 21.215 9.463 1.00 82.12 83 ARG A CA 1
ATOM 667 C C . ARG A 1 83 ? 4.849 20.360 9.549 1.00 82.12 83 ARG A C 1
ATOM 669 O O . ARG A 1 83 ? 5.408 19.918 8.540 1.00 82.12 83 ARG A O 1
ATOM 676 N N . THR A 1 84 ? 5.303 20.084 10.771 1.00 85.12 84 THR A N 1
ATOM 677 C CA . THR A 1 84 ? 6.547 19.345 11.049 1.00 85.12 84 THR A CA 1
ATOM 678 C C . THR A 1 84 ? 6.320 18.162 11.993 1.00 85.12 84 THR A C 1
ATOM 680 O O . THR A 1 84 ? 5.369 18.123 12.777 1.00 85.12 84 THR A O 1
ATOM 683 N N . GLY A 1 85 ? 7.183 17.146 11.895 1.00 83.81 85 GLY A N 1
ATOM 684 C CA . GLY A 1 85 ? 7.097 15.944 12.727 1.00 83.81 85 GLY A CA 1
ATOM 685 C C . GLY A 1 85 ? 5.732 15.248 12.644 1.00 83.81 85 GLY A C 1
ATOM 686 O O . GLY A 1 85 ? 5.171 15.088 11.561 1.00 83.81 85 GLY A O 1
ATOM 687 N N . LYS A 1 86 ? 5.192 14.865 13.807 1.00 82.25 86 LYS A N 1
ATOM 688 C CA . LYS A 1 86 ? 3.911 14.147 13.954 1.00 82.25 86 LYS A CA 1
ATOM 689 C C . LYS A 1 86 ? 2.674 14.971 13.576 1.00 82.25 86 LYS A C 1
ATOM 691 O O . LYS A 1 86 ? 1.600 14.405 13.448 1.00 82.25 86 LYS A O 1
ATOM 696 N N . SER A 1 87 ? 2.812 16.288 13.394 1.00 79.62 87 SER A N 1
ATOM 697 C CA . SER A 1 87 ? 1.694 17.154 12.987 1.00 79.62 87 SER A CA 1
ATOM 698 C C . SER A 1 87 ? 1.395 17.100 11.486 1.00 79.62 87 SER A C 1
ATOM 700 O O . SER A 1 87 ? 0.410 17.679 11.029 1.00 79.62 87 SER A O 1
ATOM 702 N N . ARG A 1 88 ? 2.249 16.442 10.691 1.00 82.88 88 ARG A N 1
ATOM 703 C CA . ARG A 1 88 ? 2.021 16.288 9.252 1.00 82.88 88 ARG A CA 1
ATOM 704 C C . ARG A 1 88 ? 0.767 15.460 8.998 1.00 82.88 88 ARG A C 1
ATOM 706 O O . ARG A 1 88 ? 0.528 14.461 9.671 1.00 82.88 88 ARG A O 1
ATOM 713 N N . ARG A 1 89 ? 0.011 15.864 7.974 1.00 81.25 89 ARG A N 1
ATOM 714 C CA . ARG A 1 89 ? -1.046 15.026 7.399 1.00 81.25 89 ARG A CA 1
ATOM 715 C C . ARG A 1 89 ? -0.428 13.728 6.900 1.00 81.25 89 ARG A C 1
ATOM 717 O O . ARG A 1 89 ? 0.703 13.745 6.413 1.00 81.25 89 ARG A O 1
ATOM 724 N N . ARG A 1 90 ? -1.169 12.641 7.031 1.00 83.44 90 ARG A N 1
ATOM 725 C CA . ARG A 1 90 ? -0.751 11.296 6.658 1.00 83.44 90 ARG A CA 1
ATOM 726 C C . ARG A 1 90 ? -1.770 10.734 5.685 1.00 83.44 90 ARG A C 1
ATOM 728 O O . ARG A 1 90 ? -2.957 10.978 5.872 1.00 83.44 90 ARG A O 1
ATOM 735 N N . LEU A 1 91 ? -1.267 10.104 4.632 1.00 85.62 91 LEU A N 1
ATOM 736 C CA . LEU A 1 91 ? -2.076 9.420 3.629 1.00 85.62 91 LEU A CA 1
ATOM 737 C C . LEU A 1 91 ? -2.221 7.965 4.056 1.00 85.62 91 LEU A C 1
ATOM 739 O O . LEU A 1 91 ? -1.220 7.378 4.480 1.00 85.62 91 LEU A O 1
ATOM 743 N N . ASP A 1 92 ? -3.412 7.394 3.907 1.00 91.00 92 ASP A N 1
ATOM 744 C CA . ASP A 1 92 ? -3.650 6.019 4.339 1.00 91.00 92 ASP A CA 1
ATOM 745 C C . ASP A 1 92 ? -2.787 5.024 3.553 1.00 91.00 92 ASP A C 1
ATOM 747 O O . ASP A 1 92 ? -2.023 4.271 4.155 1.00 91.00 92 ASP A O 1
ATOM 751 N N . LEU A 1 93 ? -2.854 5.051 2.214 1.00 95.25 93 LEU A N 1
ATOM 752 C CA . LEU A 1 93 ? -2.031 4.207 1.341 1.00 95.25 93 LEU A CA 1
ATOM 753 C C . LEU A 1 93 ? -1.567 4.969 0.094 1.00 95.25 93 LEU A C 1
ATOM 755 O O . LEU A 1 93 ? -2.335 5.682 -0.557 1.00 95.25 93 LEU A O 1
ATOM 759 N N . VAL A 1 94 ? -0.313 4.761 -0.301 1.00 95.69 94 VAL A N 1
ATOM 760 C CA . VAL A 1 94 ? 0.290 5.351 -1.500 1.00 95.69 94 VAL A CA 1
ATOM 761 C C . VAL A 1 94 ? 1.006 4.275 -2.301 1.00 95.69 94 VAL A C 1
ATOM 763 O O . VAL A 1 94 ? 2.075 3.806 -1.920 1.00 95.69 94 VAL A O 1
ATOM 766 N N . ILE A 1 95 ? 0.466 3.937 -3.467 1.00 96.12 95 ILE A N 1
ATOM 767 C CA . ILE A 1 95 ? 1.166 3.095 -4.436 1.00 96.12 95 ILE A CA 1
ATOM 768 C C . ILE A 1 95 ? 2.036 3.988 -5.312 1.00 96.12 95 ILE A C 1
ATOM 770 O O . ILE A 1 95 ? 1.547 4.926 -5.941 1.00 96.12 95 ILE A O 1
ATOM 774 N N . THR A 1 96 ? 3.332 3.702 -5.367 1.00 94.75 96 THR A N 1
ATOM 775 C CA . THR A 1 96 ? 4.291 4.430 -6.204 1.00 94.75 96 THR A CA 1
ATOM 776 C C . THR A 1 96 ? 4.860 3.506 -7.268 1.00 94.75 96 THR A C 1
ATOM 778 O O . THR A 1 96 ? 5.276 2.399 -6.947 1.00 94.75 96 THR A O 1
ATOM 781 N N . CYS A 1 97 ? 4.943 3.972 -8.515 1.00 92.69 97 CYS A N 1
ATOM 782 C CA . CYS A 1 97 ? 5.727 3.301 -9.551 1.00 92.69 97 CYS A CA 1
ATOM 783 C C . CYS A 1 97 ? 7.114 3.952 -9.650 1.00 92.69 97 CYS A C 1
ATOM 785 O O . CYS A 1 97 ? 7.242 5.176 -9.770 1.00 92.69 97 CYS A O 1
ATOM 787 N N . SER A 1 98 ? 8.172 3.147 -9.585 1.00 88.12 98 SER A N 1
ATOM 788 C CA . SER A 1 98 ? 9.566 3.615 -9.623 1.00 88.12 98 SER A CA 1
ATOM 789 C C . SER A 1 98 ? 9.998 4.169 -10.991 1.00 88.12 98 SER A C 1
ATOM 791 O O . SER A 1 98 ? 10.977 4.919 -11.062 1.00 88.12 98 SER A O 1
ATOM 793 N N . ILE A 1 99 ? 9.255 3.849 -12.055 1.00 82.69 99 ILE A N 1
ATOM 794 C CA . ILE A 1 99 ? 9.488 4.247 -13.451 1.00 82.69 99 ILE A CA 1
ATOM 795 C C . ILE A 1 99 ? 8.128 4.632 -14.064 1.00 82.69 99 ILE A C 1
ATOM 797 O O . ILE A 1 99 ? 7.149 3.980 -13.728 1.00 82.69 99 ILE A O 1
ATOM 801 N N . PRO A 1 100 ? 8.020 5.636 -14.956 1.00 77.69 100 PRO A N 1
ATOM 802 C CA . PRO A 1 100 ? 9.046 6.595 -15.367 1.00 77.69 100 PRO A CA 1
ATOM 803 C C . PRO A 1 100 ? 9.331 7.645 -14.283 1.00 77.69 100 PRO A C 1
ATOM 805 O O . PRO A 1 100 ? 8.722 7.660 -13.218 1.00 77.69 100 PRO A O 1
ATOM 808 N N . LYS A 1 101 ? 10.268 8.556 -14.570 1.00 78.06 101 LYS A N 1
ATOM 809 C CA . LYS A 1 101 ? 10.354 9.841 -13.867 1.00 78.06 101 LYS A CA 1
ATOM 810 C C . LYS A 1 101 ? 9.513 10.881 -14.632 1.00 78.06 101 LYS A C 1
ATOM 812 O O . LYS A 1 101 ? 9.663 10.947 -15.851 1.00 78.06 101 LYS A O 1
ATOM 817 N N . PRO A 1 102 ? 8.703 11.715 -13.955 1.00 83.56 102 PRO A N 1
ATOM 818 C CA . PRO A 1 102 ? 8.450 11.730 -12.510 1.00 83.56 102 PRO A CA 1
ATOM 819 C C . PRO A 1 102 ? 7.698 10.476 -12.035 1.00 83.56 102 PRO A C 1
ATOM 821 O O . PRO A 1 102 ? 6.863 9.946 -12.760 1.00 83.56 102 PRO A O 1
ATOM 824 N N . ARG A 1 103 ? 8.020 10.003 -10.818 1.00 86.69 103 ARG A N 1
ATOM 825 C CA . ARG A 1 103 ? 7.406 8.795 -10.245 1.00 86.69 103 ARG A CA 1
ATOM 826 C C . ARG A 1 103 ? 5.909 9.008 -10.077 1.00 86.69 103 ARG A C 1
ATOM 828 O O . ARG A 1 103 ? 5.505 9.957 -9.400 1.00 86.69 103 ARG A O 1
ATOM 835 N N . LEU A 1 104 ? 5.115 8.114 -10.652 1.00 89.44 104 LEU A N 1
ATOM 836 C CA . LEU A 1 104 ? 3.669 8.145 -10.482 1.00 89.44 104 LEU A CA 1
ATOM 837 C C . LEU A 1 104 ? 3.288 7.673 -9.085 1.00 89.44 104 LEU A C 1
ATOM 839 O O . LEU A 1 104 ? 3.904 6.754 -8.542 1.00 89.44 104 LEU A O 1
ATOM 843 N N . LYS A 1 105 ? 2.267 8.317 -8.525 1.00 91.75 105 LYS A N 1
ATOM 844 C CA . LYS A 1 105 ? 1.701 8.000 -7.217 1.00 91.75 105 LYS A CA 1
ATOM 845 C C . LYS A 1 105 ? 0.193 7.878 -7.346 1.00 91.75 105 LYS A C 1
ATOM 847 O O . LYS A 1 105 ? -0.437 8.755 -7.931 1.00 91.75 105 LYS A O 1
ATOM 852 N N . TYR A 1 106 ? -0.363 6.823 -6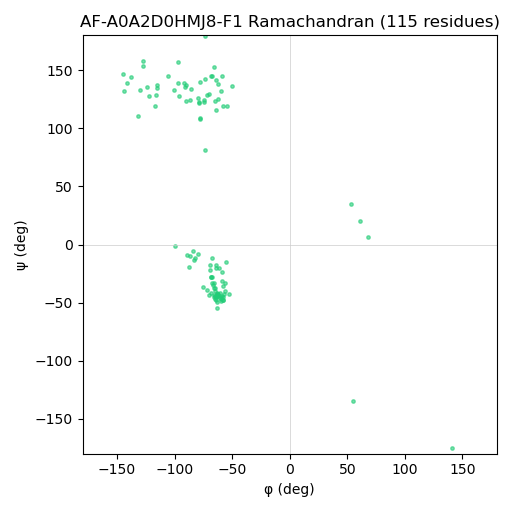.772 1.00 93.62 106 TYR A N 1
ATOM 853 C CA . TYR A 1 106 ? -1.795 6.645 -6.613 1.00 93.62 106 TYR A CA 1
ATOM 854 C C . TYR A 1 106 ? -2.096 6.603 -5.122 1.00 93.62 106 TYR A C 1
ATOM 856 O O . TYR A 1 106 ? -1.563 5.757 -4.404 1.00 93.62 106 TYR A O 1
ATOM 864 N N . VAL A 1 107 ? -2.903 7.552 -4.662 1.00 94.19 107 VAL A N 1
ATOM 865 C CA . VAL A 1 107 ? -3.248 7.705 -3.249 1.00 94.19 107 VAL A CA 1
ATOM 866 C C . VAL A 1 107 ? -4.626 7.107 -3.017 1.00 94.19 107 VAL A C 1
ATOM 868 O O . VAL A 1 107 ? -5.559 7.386 -3.775 1.00 94.19 107 VAL A O 1
ATOM 871 N N . PHE A 1 108 ? -4.747 6.307 -1.967 1.00 94.38 108 PHE A N 1
ATOM 872 C CA . PHE A 1 108 ? -6.018 5.829 -1.450 1.00 94.38 108 PHE A CA 1
ATOM 873 C C . PHE A 1 108 ? -6.222 6.399 -0.055 1.00 94.38 108 PHE A C 1
ATOM 875 O O . PHE A 1 108 ? -5.298 6.403 0.751 1.00 94.38 108 PHE A O 1
ATOM 882 N N . GLU A 1 109 ? -7.446 6.847 0.201 1.00 91.50 109 GLU A N 1
ATOM 883 C CA . GLU A 1 109 ? -7.903 7.269 1.520 1.00 91.50 109 GLU A CA 1
ATOM 884 C C . GLU A 1 109 ? -9.116 6.421 1.884 1.00 91.50 109 GLU A C 1
ATOM 886 O O . GLU A 1 109 ? -10.071 6.308 1.103 1.00 91.50 109 GLU A O 1
ATOM 891 N N . ALA A 1 110 ? -9.079 5.812 3.059 1.00 89.25 110 ALA A N 1
ATOM 892 C CA . ALA A 1 110 ? -10.190 5.075 3.616 1.00 89.25 110 ALA A CA 1
ATOM 893 C C . ALA A 1 110 ? -11.211 6.053 4.194 1.00 89.25 110 ALA A C 1
ATOM 895 O O . ALA A 1 110 ? -10.874 7.071 4.798 1.00 89.25 110 ALA A O 1
ATOM 896 N N . LYS A 1 111 ? -12.494 5.750 3.990 1.00 89.00 111 LYS A N 1
ATOM 897 C CA . LYS A 1 111 ? -13.608 6.492 4.579 1.00 89.00 111 LYS A CA 1
ATOM 898 C C . LYS A 1 111 ? -14.738 5.539 4.933 1.00 89.00 111 LYS A C 1
ATOM 900 O O . LYS A 1 111 ? -15.172 4.737 4.102 1.00 89.00 111 LYS A O 1
ATOM 905 N N . ARG A 1 112 ? -15.269 5.665 6.144 1.00 85.12 112 ARG A N 1
ATOM 906 C CA . ARG A 1 112 ? -16.482 4.976 6.569 1.00 85.12 112 ARG A CA 1
ATOM 907 C C . ARG A 1 112 ? -17.698 5.628 5.921 1.00 85.12 112 ARG A C 1
ATOM 909 O O . ARG A 1 112 ? -17.951 6.820 6.086 1.00 85.12 112 ARG A O 1
ATOM 916 N N . LEU A 1 113 ? -18.489 4.824 5.218 1.00 85.00 113 LEU A N 1
ATOM 917 C CA . LEU A 1 113 ? -19.778 5.261 4.698 1.00 85.0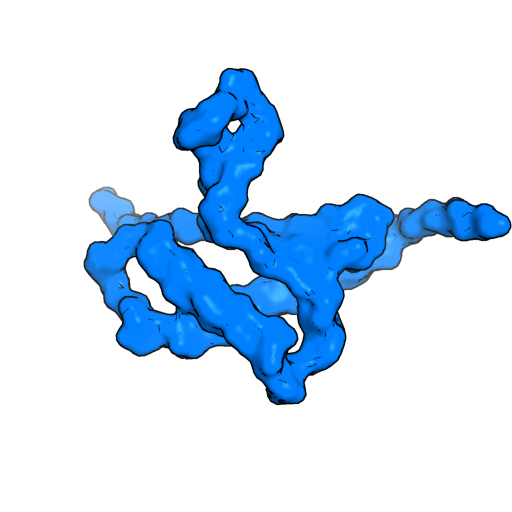0 113 LEU A CA 1
ATOM 918 C C . LEU A 1 113 ? -20.806 5.255 5.832 1.00 85.00 113 LEU A C 1
ATOM 920 O O . LEU A 1 113 ? -21.235 4.199 6.296 1.00 85.00 113 LEU A O 1
ATOM 924 N N . CYS A 1 114 ? -21.213 6.436 6.281 1.00 80.31 114 CYS A N 1
ATOM 925 C CA . CYS A 1 114 ? -22.366 6.587 7.160 1.00 80.31 114 CYS A CA 1
ATOM 926 C C . CYS A 1 114 ? -23.631 6.665 6.298 1.00 80.31 114 CYS A C 1
ATOM 928 O O . CYS A 1 114 ? -23.670 7.426 5.330 1.00 80.31 114 CYS A O 1
ATOM 930 N N . LYS A 1 115 ? -24.692 5.929 6.652 1.00 77.31 115 LYS A N 1
ATOM 931 C CA . LYS A 1 115 ? -26.024 6.283 6.143 1.00 77.31 115 LYS A CA 1
ATOM 932 C C . LYS A 1 115 ? -26.364 7.651 6.730 1.00 77.31 115 LYS A C 1
ATOM 934 O O . LYS A 1 115 ? -26.272 7.821 7.946 1.00 77.31 115 LYS A O 1
ATOM 939 N N . GLY A 1 116 ? -26.664 8.621 5.866 1.00 70.19 116 GLY A N 1
ATOM 940 C CA . GLY A 1 116 ? -27.152 9.930 6.298 1.00 70.19 116 GLY A CA 1
ATOM 941 C C . GLY A 1 116 ? -28.310 9.740 7.274 1.00 70.19 116 GLY A C 1
ATOM 942 O O . GLY A 1 116 ? -29.124 8.836 7.076 1.00 70.19 116 GLY A O 1
ATOM 943 N N . LYS A 1 117 ? -28.304 10.518 8.358 1.00 54.44 117 LYS A N 1
ATOM 944 C CA . LYS A 1 117 ? -29.429 10.562 9.294 1.00 54.44 117 LYS A CA 1
ATOM 945 C C . LYS A 1 117 ? -30.682 11.064 8.593 1.00 54.44 117 LYS A C 1
ATOM 947 O O . LYS A 1 117 ? -30.532 11.974 7.747 1.00 54.44 117 LYS A O 1
#

Foldseek 3Di:
DDPDDQDPVNVVVVVVVLVVVVVVLQVQLCVVLVVVDDPVDDQLVSLVSSLVRSVVLCVDPPRPPVCVQKDKDAQCFDPDDPDDDPRGHGFGMWIWGNDDPVIDIDTDHDDDDDDDD

Secondary structure (DSSP, 8-state):
----PPPHHHHHHHHHHHHHHHHHHHHHHHHHHTTT--TTS-HHHHHHHHHHHHHHHHT-TTS-GGGTTEEEEEEEEPP-TT--GGGS-EEEEEEEE-SSSSPPEEEE-----PPP-

Mean predicted aligned error: 7.04 Å